Protein AF-A0A432RGZ2-F1 (afdb_monomer_lite)

Radius of gyration: 22.83 Å; chains: 1; bounding box: 40×34×68 Å

Secondary structure (DSSP, 8-state):
-EEEEEETTEEEEESS--S-TTS-PEEE-TT-S-TTEEEETTEEEEPPHHHHHHHHHHHHHHHHHHHHHHHHHHHHHHTT-SSHHHHHHHHHTT-HHHHHHHHHHHHHHHHHHHIIIIIIHH---HHHHHT--HHHHHHHHHHHHHHHS---

Sequence (152 aa):
MAYAWIENNRIFVSKNKPPIENVNILEVPDNTLSFYLTIDNRILKFKTQNELLSAIKIQKQEELLSLEKRRVNEILDKYKYLSLGDLQFYANQNDTEAKALLNWYLAYDNLIWSYIDNDLSAFTSVDELLAVDMKNIEEQTFNQAVQTAPLP

Structure (mmCIF, N/CA/C/O backbone):
data_AF-A0A432RGZ2-F1
#
_entry.id   AF-A0A432RGZ2-F1
#
loop_
_atom_site.group_PDB
_atom_site.id
_atom_site.type_symbol
_atom_site.label_atom_id
_atom_site.label_alt_id
_atom_site.label_comp_id
_atom_site.label_asym_id
_atom_site.label_entity_id
_atom_site.label_seq_id
_atom_site.pdbx_PDB_ins_code
_atom_site.Cartn_x
_atom_site.Cartn_y
_atom_site.Cartn_z
_atom_site.occupancy
_atom_site.B_iso_or_equiv
_atom_site.auth_seq_id
_atom_site.auth_comp_id
_atom_site.auth_asym_id
_atom_site.auth_atom_id
_atom_site.pdbx_PDB_model_num
ATOM 1 N N . MET A 1 1 ? 1.474 14.569 -24.503 1.00 59.47 1 MET A N 1
ATOM 2 C CA . MET A 1 1 ? 1.543 14.063 -25.882 1.00 59.47 1 MET A CA 1
ATOM 3 C C . MET A 1 1 ? 2.983 14.202 -26.355 1.00 59.47 1 MET A C 1
ATOM 5 O O . MET A 1 1 ? 3.640 15.155 -25.938 1.00 59.47 1 MET A O 1
ATOM 9 N N . ALA A 1 2 ? 3.500 13.282 -27.170 1.00 64.19 2 ALA A N 1
ATOM 10 C CA . ALA A 1 2 ? 4.852 13.365 -27.731 1.00 64.19 2 ALA A CA 1
ATOM 11 C C . ALA A 1 2 ? 4.830 13.220 -29.262 1.00 64.19 2 ALA A C 1
ATOM 13 O O . ALA A 1 2 ? 3.884 12.687 -29.826 1.00 64.19 2 ALA A O 1
ATOM 14 N N . TYR A 1 3 ? 5.866 13.705 -29.938 1.00 69.25 3 TYR A N 1
ATOM 15 C CA . TYR A 1 3 ? 6.015 13.676 -31.395 1.00 69.25 3 TYR A CA 1
ATOM 16 C C . TYR A 1 3 ? 7.260 12.880 -31.751 1.00 69.25 3 TYR A C 1
ATOM 18 O O . TYR A 1 3 ? 8.325 13.211 -31.238 1.00 69.25 3 TYR A O 1
ATOM 26 N N . ALA A 1 4 ? 7.155 11.883 -32.625 1.00 71.19 4 ALA A N 1
ATOM 27 C CA . ALA A 1 4 ? 8.272 11.066 -33.084 1.00 71.19 4 ALA A CA 1
ATOM 28 C C . ALA A 1 4 ? 8.543 11.264 -34.581 1.00 71.19 4 ALA A C 1
ATOM 30 O O . ALA A 1 4 ? 7.607 11.454 -35.349 1.00 71.19 4 ALA A O 1
ATOM 31 N N . TRP A 1 5 ? 9.801 11.209 -35.014 1.00 75.44 5 TRP A N 1
ATOM 32 C CA . TRP A 1 5 ? 10.171 11.260 -36.43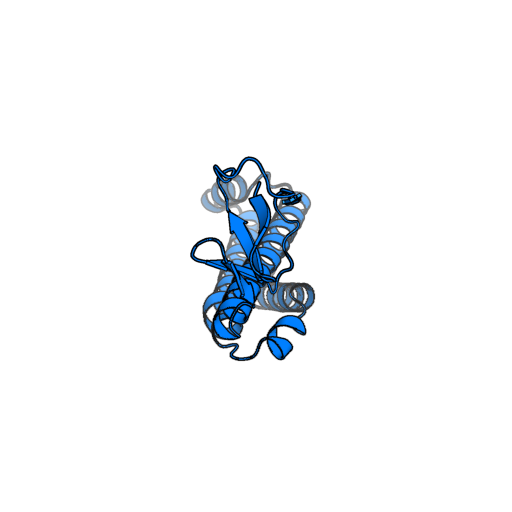5 1.00 75.44 5 TRP A CA 1
ATOM 33 C C . TRP A 1 5 ? 11.445 10.456 -36.713 1.00 75.44 5 TRP A C 1
ATOM 35 O O . TRP A 1 5 ? 12.197 10.132 -35.790 1.00 75.44 5 TRP A O 1
ATOM 45 N N . ILE A 1 6 ? 11.684 10.123 -37.986 1.00 71.00 6 ILE A N 1
ATOM 46 C CA . ILE A 1 6 ? 12.895 9.422 -38.433 1.00 71.00 6 ILE A CA 1
ATOM 47 C C . ILE A 1 6 ? 13.808 10.400 -39.163 1.00 71.00 6 ILE A C 1
ATOM 49 O O . ILE A 1 6 ? 13.402 11.035 -40.130 1.00 71.00 6 ILE A O 1
ATOM 53 N N . GLU A 1 7 ? 15.062 10.474 -38.737 1.00 69.38 7 GLU A N 1
ATOM 54 C CA . GLU A 1 7 ? 16.102 11.267 -39.386 1.00 69.38 7 GLU A CA 1
ATOM 55 C C . GLU A 1 7 ? 17.416 10.473 -39.349 1.00 69.38 7 GLU A C 1
ATOM 57 O O . GLU A 1 7 ? 17.780 9.906 -38.321 1.00 69.38 7 GLU A O 1
ATOM 62 N N . ASN A 1 8 ? 18.122 10.364 -40.480 1.00 72.25 8 ASN A N 1
ATOM 63 C CA . ASN A 1 8 ? 19.390 9.621 -40.583 1.00 72.25 8 ASN A CA 1
ATOM 64 C C . ASN A 1 8 ? 19.330 8.173 -40.037 1.00 72.25 8 ASN A C 1
ATOM 66 O O . ASN A 1 8 ? 20.221 7.742 -39.305 1.00 72.25 8 ASN A O 1
ATOM 70 N N . ASN A 1 9 ? 18.266 7.425 -40.365 1.00 65.19 9 ASN A N 1
ATOM 71 C CA . ASN A 1 9 ? 17.987 6.072 -39.850 1.00 65.19 9 ASN A CA 1
ATOM 72 C C . ASN A 1 9 ? 17.904 5.971 -38.311 1.00 65.19 9 ASN A C 1
ATOM 74 O O . ASN A 1 9 ? 18.107 4.898 -37.744 1.00 65.19 9 ASN A O 1
ATOM 78 N N . ARG A 1 10 ? 17.602 7.075 -37.617 1.00 58.84 10 ARG A N 1
ATOM 79 C CA . ARG A 1 10 ? 17.391 7.125 -36.164 1.00 58.84 10 ARG A CA 1
ATOM 80 C C . ARG A 1 10 ? 16.004 7.673 -35.849 1.00 58.84 10 ARG A C 1
ATOM 82 O O . ARG A 1 10 ? 15.487 8.502 -36.592 1.00 58.84 10 ARG A O 1
ATOM 89 N N . ILE A 1 11 ? 15.419 7.211 -34.744 1.00 66.94 11 ILE A N 1
ATOM 90 C CA . ILE A 1 11 ? 14.122 7.681 -34.245 1.00 66.94 11 ILE A CA 1
ATOM 91 C C . ILE A 1 11 ? 14.361 8.757 -33.183 1.00 66.94 11 ILE A C 1
ATOM 93 O O . ILE A 1 11 ? 15.052 8.522 -32.189 1.00 66.94 11 ILE A O 1
ATOM 97 N N . PHE A 1 12 ? 13.751 9.919 -33.380 1.00 68.81 12 PHE A N 1
ATOM 98 C CA . PHE A 1 12 ? 13.748 11.040 -32.445 1.00 68.81 12 PHE A CA 1
ATOM 99 C C . PHE A 1 12 ? 12.344 11.233 -31.890 1.00 68.81 12 PHE A C 1
ATOM 101 O O . PHE A 1 12 ? 11.373 10.967 -32.593 1.00 68.81 12 PHE A O 1
ATOM 108 N N . VAL A 1 13 ? 12.224 11.679 -30.639 1.00 65.38 13 VAL A N 1
ATOM 109 C CA . VAL A 1 13 ? 10.932 11.915 -29.980 1.00 65.38 13 VAL A CA 1
ATOM 110 C C . VAL A 1 13 ? 10.991 13.177 -29.129 1.00 65.38 13 VAL A C 1
ATOM 112 O O . VAL A 1 13 ? 11.934 13.354 -28.379 1.00 65.38 13 VAL A O 1
ATOM 115 N N . SER A 1 14 ? 10.001 14.063 -29.190 1.00 65.38 14 SER A N 1
ATOM 116 C CA . SER A 1 14 ? 9.984 15.343 -28.469 1.00 65.38 14 SER A CA 1
ATOM 117 C C . SER A 1 14 ? 8.623 15.614 -27.833 1.00 65.38 14 SER A C 1
ATOM 119 O O . SER A 1 14 ? 7.591 15.296 -28.414 1.00 65.38 14 SER A O 1
ATOM 121 N N . LYS A 1 15 ? 8.602 16.260 -26.659 1.00 69.75 15 LYS A N 1
ATOM 122 C CA . LYS A 1 15 ? 7.355 16.759 -26.042 1.00 69.75 15 LYS A CA 1
ATOM 123 C C . LYS A 1 15 ? 6.776 17.981 -26.771 1.00 69.75 15 LYS A C 1
ATOM 125 O O . LYS A 1 15 ? 5.587 18.251 -26.673 1.00 69.75 15 LYS A O 1
ATOM 130 N N . ASN A 1 16 ? 7.609 18.689 -27.533 1.00 70.94 16 ASN A N 1
ATOM 131 C CA . ASN A 1 16 ? 7.212 19.827 -28.361 1.00 70.94 16 ASN A CA 1
ATOM 132 C C . ASN A 1 16 ? 7.212 19.418 -29.835 1.00 70.94 16 ASN A C 1
ATOM 134 O O . ASN A 1 16 ? 8.116 18.686 -30.252 1.00 70.94 16 ASN A O 1
ATOM 138 N N . LYS A 1 17 ? 6.252 19.920 -30.621 1.00 66.75 17 LYS A N 1
ATOM 139 C CA . LYS A 1 17 ? 6.201 19.659 -32.065 1.00 66.75 17 LYS A CA 1
ATOM 140 C C . LYS A 1 17 ? 7.514 20.136 -32.707 1.00 66.75 17 LYS A C 1
ATOM 142 O O . LYS A 1 17 ? 7.885 21.294 -32.500 1.00 66.75 17 LYS A O 1
ATOM 147 N N . PRO A 1 18 ? 8.261 19.265 -33.407 1.00 63.94 18 PRO A N 1
ATOM 148 C CA . PRO A 1 18 ? 9.524 19.663 -34.012 1.00 63.94 18 PRO A CA 1
ATOM 149 C C . PRO A 1 18 ? 9.278 20.689 -35.133 1.00 63.94 18 PRO A C 1
ATOM 151 O O . PRO A 1 18 ? 8.269 20.592 -35.830 1.00 63.94 18 PRO A O 1
ATOM 154 N N . PRO A 1 19 ? 10.193 21.654 -35.341 1.00 61.12 19 PRO A N 1
ATOM 155 C CA . PRO A 1 19 ? 10.051 22.696 -36.364 1.00 61.12 19 PRO A CA 1
ATOM 156 C C . PRO A 1 19 ? 10.312 22.196 -37.799 1.00 61.12 19 PRO A C 1
ATOM 158 O O . PRO A 1 19 ? 10.441 23.003 -38.711 1.00 61.12 19 PRO A O 1
ATOM 161 N N . ILE A 1 20 ? 10.461 20.884 -38.011 1.00 62.56 20 ILE A N 1
ATOM 162 C CA . ILE A 1 20 ? 10.898 20.319 -39.290 1.00 62.56 20 ILE A CA 1
ATOM 163 C C . ILE A 1 20 ? 9.660 20.002 -40.137 1.00 62.56 20 ILE A C 1
ATOM 165 O O . ILE A 1 20 ? 8.937 19.053 -39.846 1.00 62.56 20 ILE A O 1
ATOM 169 N N . GLU A 1 21 ? 9.419 20.788 -41.188 1.00 57.16 21 GLU A N 1
ATOM 170 C CA . GLU A 1 21 ? 8.206 20.693 -42.023 1.00 57.16 21 GLU A CA 1
ATOM 171 C C . GLU A 1 21 ? 8.174 19.487 -42.984 1.00 57.16 21 GLU A C 1
ATOM 173 O O . GLU A 1 21 ? 7.144 19.230 -43.595 1.00 57.16 21 GLU A O 1
ATOM 178 N N . ASN A 1 22 ? 9.253 18.701 -43.091 1.00 53.62 22 ASN A N 1
ATOM 179 C CA . ASN A 1 22 ? 9.394 17.654 -44.117 1.00 53.62 22 ASN A CA 1
ATOM 180 C C . ASN A 1 22 ? 9.723 16.254 -43.573 1.00 53.62 22 ASN A C 1
ATOM 182 O O . ASN A 1 22 ? 10.324 15.442 -44.276 1.00 53.62 22 ASN A O 1
ATOM 186 N N . VAL A 1 23 ? 9.345 15.948 -42.330 1.00 61.44 23 VAL A N 1
ATOM 187 C CA . VAL A 1 23 ? 9.483 14.590 -41.782 1.00 61.44 23 VAL A CA 1
ATOM 188 C C . VAL A 1 23 ? 8.109 14.045 -41.426 1.00 61.44 23 VAL A C 1
ATOM 190 O O . VAL A 1 23 ? 7.269 14.781 -40.917 1.00 61.44 23 VAL A O 1
ATOM 193 N N . ASN A 1 24 ? 7.871 12.755 -41.673 1.00 56.94 24 ASN A N 1
ATOM 194 C CA . ASN A 1 24 ? 6.686 12.080 -41.151 1.00 56.94 24 ASN A CA 1
ATOM 195 C C . ASN A 1 24 ? 6.742 12.118 -39.619 1.00 56.94 24 ASN A C 1
ATOM 197 O O . ASN A 1 24 ? 7.539 11.404 -39.006 1.00 56.94 24 ASN A O 1
ATOM 201 N N . ILE A 1 25 ? 5.922 12.985 -39.022 1.00 58.56 25 ILE A N 1
ATOM 202 C CA . ILE A 1 25 ? 5.774 13.107 -37.575 1.00 58.56 25 ILE A CA 1
ATOM 203 C C . ILE A 1 25 ? 4.657 12.159 -37.141 1.00 58.56 25 ILE A C 1
ATOM 205 O O . ILE A 1 25 ? 3.506 12.326 -37.538 1.00 58.56 25 ILE A O 1
ATOM 209 N N . LEU A 1 26 ? 4.996 11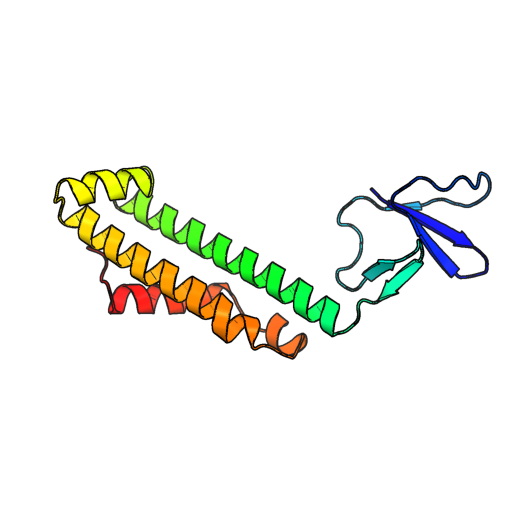.173 -36.316 1.00 59.16 26 LEU A N 1
ATOM 210 C CA . LEU A 1 26 ? 4.032 10.324 -35.632 1.00 59.16 26 LEU A CA 1
ATOM 211 C C . LEU A 1 26 ? 3.691 10.958 -34.281 1.00 59.16 26 LEU A C 1
ATOM 213 O O . LEU A 1 26 ? 4.576 11.184 -33.453 1.00 59.16 26 LEU A O 1
ATOM 217 N N . GLU A 1 27 ? 2.418 11.237 -34.037 1.00 51.78 27 GLU A N 1
ATOM 218 C CA . GLU A 1 27 ? 1.955 11.608 -32.702 1.00 51.78 27 GLU A CA 1
ATOM 219 C C . GLU A 1 27 ? 1.904 10.352 -31.829 1.00 51.78 27 GLU A C 1
ATOM 221 O O . GLU A 1 27 ? 1.288 9.348 -32.182 1.00 51.78 27 GLU A O 1
ATOM 226 N N . VAL A 1 28 ? 2.589 10.402 -30.692 1.00 58.75 28 VAL A N 1
ATOM 227 C CA . VAL A 1 28 ? 2.584 9.366 -29.665 1.00 58.75 28 VAL A CA 1
ATOM 228 C C . VAL A 1 28 ? 1.702 9.888 -28.529 1.00 58.75 28 VAL A C 1
ATOM 230 O O . VAL A 1 28 ? 2.110 10.821 -27.819 1.00 58.75 28 VAL A O 1
ATOM 233 N N . PRO A 1 29 ? 0.485 9.343 -28.355 1.00 55.38 29 PRO A N 1
ATOM 234 C CA . PRO A 1 29 ? -0.382 9.715 -27.247 1.00 55.38 29 PRO A CA 1
ATOM 235 C C . PRO A 1 29 ? 0.316 9.482 -25.907 1.00 55.38 29 PRO A C 1
ATOM 237 O O . PRO A 1 29 ? 1.211 8.634 -25.786 1.00 55.38 29 PRO A O 1
ATOM 240 N N . ASP A 1 30 ? -0.099 10.223 -24.884 1.00 51.03 30 ASP A N 1
ATOM 241 C CA . ASP A 1 30 ? 0.390 9.969 -23.531 1.00 51.03 30 ASP A CA 1
ATOM 242 C C . ASP A 1 30 ? 0.106 8.520 -23.122 1.00 51.03 30 ASP A C 1
ATOM 244 O O . ASP A 1 30 ? -0.905 7.941 -23.513 1.00 51.03 30 ASP A O 1
ATOM 248 N N . ASN A 1 31 ? 1.037 7.925 -22.374 1.00 55.84 31 ASN A N 1
ATOM 249 C CA . ASN A 1 31 ? 0.993 6.532 -21.910 1.00 55.84 31 ASN A CA 1
ATOM 250 C C . ASN A 1 31 ? 1.139 5.448 -22.999 1.00 55.84 31 ASN A C 1
ATOM 252 O O . ASN A 1 31 ? 0.987 4.268 -22.697 1.00 55.84 31 ASN A O 1
ATOM 256 N N . THR A 1 32 ? 1.491 5.808 -24.240 1.00 55.72 32 THR A N 1
ATOM 257 C CA . THR A 1 32 ? 1.749 4.824 -25.321 1.00 55.72 32 THR A CA 1
ATOM 258 C C . THR A 1 32 ? 3.206 4.348 -25.369 1.00 55.72 32 THR A C 1
ATOM 260 O O . THR A 1 32 ? 3.519 3.334 -25.992 1.00 55.72 32 THR A O 1
ATOM 263 N N . LEU A 1 33 ? 4.130 5.077 -24.733 1.00 63.41 33 LEU A N 1
ATOM 264 C CA . LEU A 1 33 ? 5.527 4.653 -24.643 1.00 63.41 33 LEU A CA 1
ATOM 265 C C . LEU A 1 33 ? 5.644 3.410 -23.762 1.00 63.41 33 LEU A C 1
ATOM 267 O O . LEU A 1 33 ? 5.182 3.399 -22.623 1.00 63.41 33 LEU A O 1
ATOM 271 N N . SER A 1 34 ? 6.306 2.381 -24.298 1.00 66.44 34 SER A N 1
ATOM 272 C CA . SER A 1 34 ? 6.616 1.164 -23.552 1.00 66.44 34 SER A CA 1
ATOM 273 C C . SER A 1 34 ? 7.334 1.498 -22.244 1.00 66.44 34 SER A C 1
ATOM 275 O O . SER A 1 34 ? 8.200 2.375 -22.216 1.00 66.44 34 SER A O 1
ATOM 277 N N . PHE A 1 35 ? 7.025 0.739 -21.189 1.00 68.75 35 PHE A N 1
ATOM 278 C CA . PHE A 1 35 ? 7.662 0.836 -19.875 1.00 68.75 35 PHE A CA 1
ATOM 279 C C . PHE A 1 35 ? 9.199 0.877 -19.952 1.00 68.75 35 PHE A C 1
ATOM 281 O O . PHE A 1 35 ? 9.841 1.548 -19.143 1.00 68.75 35 PHE A O 1
ATOM 288 N N . TYR A 1 36 ? 9.774 0.217 -20.962 1.00 69.44 36 TYR A N 1
ATOM 289 C CA . TYR A 1 36 ? 11.213 0.093 -21.180 1.00 69.44 36 TYR A CA 1
ATOM 290 C C . TYR A 1 36 ? 11.884 1.294 -21.844 1.00 69.44 36 TYR A C 1
ATOM 292 O O . TYR A 1 36 ? 13.106 1.303 -21.980 1.00 69.44 36 TYR A O 1
ATOM 300 N N . LEU A 1 37 ? 11.120 2.294 -22.278 1.00 70.12 37 LEU A N 1
ATOM 301 C CA . LEU A 1 37 ? 11.626 3.408 -23.069 1.00 70.12 37 LEU A CA 1
ATOM 302 C C . LEU A 1 37 ? 11.559 4.725 -22.289 1.00 70.12 37 LEU A C 1
ATOM 304 O O . LEU A 1 37 ? 10.656 4.964 -21.488 1.00 70.12 37 LEU A O 1
ATOM 308 N N . THR A 1 38 ? 12.529 5.594 -22.543 1.00 71.69 38 THR A N 1
ATOM 309 C CA . THR A 1 38 ? 12.592 6.970 -22.048 1.00 71.69 38 THR A CA 1
ATOM 310 C C . THR A 1 38 ? 12.973 7.915 -23.185 1.00 71.69 38 THR A C 1
ATOM 312 O O . THR A 1 38 ? 13.474 7.484 -24.226 1.00 71.69 38 THR A O 1
ATOM 315 N N . ILE A 1 39 ? 12.716 9.209 -23.005 1.00 69.44 39 ILE A N 1
ATOM 316 C CA . ILE A 1 39 ? 13.101 10.250 -23.958 1.00 69.44 39 ILE A CA 1
ATOM 317 C C . ILE A 1 39 ? 14.088 11.172 -23.261 1.00 69.44 39 ILE A C 1
ATOM 319 O O . ILE A 1 39 ? 13.724 11.875 -22.321 1.00 69.44 39 ILE A O 1
ATOM 323 N N . ASP A 1 40 ? 15.314 11.206 -23.767 1.00 62.84 40 ASP A N 1
ATOM 324 C CA . ASP A 1 40 ? 16.369 12.087 -23.278 1.00 62.84 40 ASP A CA 1
ATOM 325 C C . ASP A 1 40 ? 16.984 12.842 -24.459 1.00 62.84 40 ASP A C 1
ATOM 327 O O . ASP A 1 40 ? 17.347 12.241 -25.471 1.00 62.84 40 ASP A O 1
ATOM 331 N N . ASN A 1 41 ? 17.049 14.172 -24.360 1.00 66.50 41 ASN A N 1
ATOM 332 C CA . ASN A 1 41 ? 17.515 15.068 -25.426 1.00 66.50 41 ASN A CA 1
ATOM 333 C C . ASN A 1 41 ? 16.901 14.791 -26.805 1.00 66.50 41 ASN A C 1
ATOM 335 O O . ASN A 1 41 ? 17.573 14.796 -27.833 1.00 66.50 41 ASN A O 1
ATOM 339 N N . ARG A 1 42 ? 15.586 14.580 -26.820 1.00 62.03 42 ARG A N 1
ATOM 340 C CA . ARG A 1 42 ? 14.796 14.249 -28.011 1.00 62.03 42 ARG A CA 1
ATOM 341 C C . ARG A 1 42 ? 15.120 12.896 -28.661 1.00 62.03 42 ARG A C 1
ATOM 343 O O . ARG A 1 42 ? 14.740 12.661 -29.804 1.00 62.03 42 ARG A O 1
ATOM 350 N N . ILE A 1 43 ? 15.816 12.007 -27.958 1.00 58.12 43 ILE A N 1
ATOM 351 C CA . ILE A 1 43 ? 16.172 10.672 -28.439 1.00 58.12 43 ILE A CA 1
ATOM 352 C C . ILE A 1 43 ? 15.420 9.640 -27.609 1.00 58.12 43 ILE A C 1
ATOM 354 O O . ILE A 1 43 ? 15.416 9.706 -26.379 1.00 58.12 43 ILE A O 1
ATOM 358 N N . LEU A 1 44 ? 14.808 8.673 -28.291 1.00 67.94 44 LEU A N 1
ATOM 359 C CA . LEU A 1 44 ? 14.237 7.497 -27.650 1.00 67.94 44 LEU A CA 1
ATOM 360 C C . LEU A 1 44 ? 15.372 6.577 -27.185 1.00 67.94 44 LEU A C 1
ATOM 362 O O . LEU A 1 44 ? 16.199 6.153 -27.993 1.00 67.94 44 LEU A O 1
ATOM 366 N N . LYS A 1 45 ? 15.416 6.261 -25.894 1.00 68.31 45 LYS A N 1
ATOM 367 C CA . LYS A 1 45 ? 16.419 5.375 -25.295 1.00 68.31 45 LYS A CA 1
ATOM 368 C C . LYS A 1 45 ? 15.738 4.259 -24.520 1.00 68.31 45 LYS A C 1
ATOM 370 O O . LYS A 1 45 ? 14.657 4.457 -23.971 1.00 68.31 45 LYS A O 1
ATOM 375 N N . PHE A 1 46 ? 16.388 3.104 -24.438 1.00 72.88 46 PHE A N 1
ATOM 376 C CA . PHE A 1 46 ? 16.021 2.105 -23.442 1.00 72.88 46 PHE A CA 1
ATOM 377 C C . PHE A 1 46 ? 16.429 2.605 -22.060 1.00 72.88 46 PHE A C 1
ATOM 379 O O . PHE A 1 46 ? 17.533 3.128 -21.895 1.00 72.88 46 PHE A O 1
ATOM 386 N N . LYS A 1 47 ? 15.537 2.447 -21.084 1.00 77.31 47 LYS A N 1
ATOM 387 C CA . LYS A 1 47 ? 15.863 2.677 -19.681 1.00 77.31 47 LYS A CA 1
ATOM 388 C C . LYS A 1 47 ? 16.979 1.727 -19.263 1.00 77.31 47 LYS A C 1
ATOM 390 O O . LYS A 1 47 ? 16.993 0.550 -19.627 1.00 77.31 47 LYS A O 1
ATOM 395 N N . THR A 1 48 ? 17.902 2.248 -18.473 1.00 83.75 48 THR A N 1
ATOM 396 C CA . THR A 1 48 ? 18.877 1.442 -17.745 1.00 83.75 48 THR A CA 1
ATOM 397 C C . THR A 1 48 ? 18.170 0.552 -16.721 1.00 83.75 48 THR A C 1
ATOM 399 O O . THR A 1 48 ? 17.038 0.820 -16.313 1.00 83.75 48 THR A O 1
ATOM 402 N N . GLN A 1 49 ? 18.856 -0.494 -16.256 1.00 82.88 49 GLN A N 1
ATOM 403 C CA . GLN A 1 49 ? 18.332 -1.380 -15.210 1.00 82.88 49 GLN A CA 1
ATOM 404 C C . GLN A 1 49 ? 17.929 -0.610 -13.943 1.00 82.88 49 GLN A C 1
ATOM 406 O O . GLN A 1 49 ? 16.871 -0.865 -13.379 1.00 82.88 49 GLN A O 1
ATOM 411 N N . ASN A 1 50 ? 18.707 0.402 -13.548 1.00 85.31 50 ASN A N 1
ATOM 412 C CA . ASN A 1 50 ? 18.408 1.217 -12.368 1.00 85.31 50 ASN A CA 1
ATOM 413 C C . ASN A 1 50 ? 17.159 2.092 -12.555 1.00 85.31 50 ASN A C 1
ATOM 415 O O . ASN A 1 50 ? 16.370 2.254 -11.623 1.00 85.31 50 ASN A O 1
ATOM 419 N N . GLU A 1 51 ? 16.955 2.647 -13.752 1.00 86.44 51 GLU A N 1
ATOM 420 C CA . GLU A 1 51 ? 15.751 3.424 -14.077 1.00 86.44 51 GLU A CA 1
ATOM 421 C C . GLU A 1 51 ? 14.503 2.539 -14.139 1.00 86.44 51 GLU A C 1
ATOM 423 O O . GLU A 1 51 ? 13.439 2.951 -13.677 1.00 86.44 51 GLU A O 1
ATOM 428 N N . LEU A 1 52 ? 14.627 1.322 -14.681 1.00 87.62 52 LEU A N 1
ATOM 429 C CA . LEU A 1 52 ? 13.552 0.329 -14.659 1.00 87.62 52 LEU A CA 1
ATOM 430 C C . LEU A 1 52 ? 13.201 -0.043 -13.226 1.00 87.62 52 LEU A C 1
ATOM 432 O O . LEU A 1 52 ? 12.051 0.106 -12.834 1.00 87.62 52 LEU A O 1
ATOM 436 N N . LEU A 1 53 ? 14.193 -0.445 -12.435 1.00 90.00 53 LEU A N 1
ATOM 437 C CA . LEU A 1 53 ? 14.007 -0.836 -11.043 1.00 90.00 53 LEU A CA 1
ATOM 438 C C . LEU A 1 53 ? 13.310 0.267 -10.240 1.00 90.00 53 LEU A C 1
ATOM 440 O O . LEU A 1 53 ? 12.332 -0.001 -9.549 1.00 90.00 53 LEU A O 1
ATOM 444 N N . SER A 1 54 ? 13.763 1.514 -10.382 1.00 90.50 54 SER A N 1
ATOM 445 C CA . SER A 1 54 ? 13.161 2.661 -9.690 1.00 90.50 54 SER A CA 1
ATOM 446 C C . SER A 1 54 ? 11.708 2.888 -10.114 1.00 90.50 54 SER A C 1
ATOM 448 O O . SER A 1 54 ? 10.845 3.110 -9.269 1.00 90.50 54 SER A O 1
ATOM 450 N N . ALA A 1 55 ? 11.413 2.786 -11.414 1.00 89.75 55 ALA A N 1
ATOM 451 C CA . ALA A 1 55 ? 10.054 2.942 -11.924 1.00 89.75 55 ALA A CA 1
ATOM 452 C C . ALA A 1 55 ? 9.114 1.820 -11.447 1.00 89.75 55 ALA A C 1
ATOM 454 O O . ALA A 1 55 ? 7.971 2.104 -11.099 1.00 89.75 55 ALA A O 1
ATOM 455 N N . ILE A 1 56 ? 9.588 0.568 -11.386 1.00 92.19 56 ILE A N 1
ATOM 456 C CA . ILE A 1 56 ? 8.785 -0.549 -10.863 1.00 92.19 56 ILE A CA 1
ATOM 457 C C . ILE A 1 56 ? 8.549 -0.375 -9.363 1.00 92.19 56 ILE A C 1
ATOM 459 O O . ILE A 1 56 ? 7.430 -0.595 -8.916 1.00 92.19 56 ILE A O 1
ATOM 463 N N . LYS A 1 57 ? 9.549 0.060 -8.581 1.00 94.94 57 LYS A N 1
ATOM 464 C CA . LYS A 1 57 ? 9.364 0.321 -7.142 1.00 94.94 57 LYS A CA 1
ATOM 465 C C . LYS A 1 57 ? 8.251 1.336 -6.893 1.00 94.94 57 LYS A C 1
ATOM 467 O O . LYS A 1 57 ? 7.376 1.070 -6.080 1.00 94.94 57 LYS A O 1
ATOM 472 N N . ILE A 1 58 ? 8.237 2.438 -7.645 1.00 93.88 58 ILE A N 1
ATOM 473 C CA . ILE A 1 58 ? 7.166 3.443 -7.561 1.00 93.88 58 ILE A CA 1
ATOM 474 C C . ILE A 1 58 ? 5.812 2.814 -7.908 1.00 93.88 58 ILE A C 1
ATOM 476 O O . ILE A 1 58 ? 4.865 2.946 -7.141 1.00 93.88 58 ILE A O 1
ATOM 480 N N . GLN A 1 59 ? 5.729 2.068 -9.013 1.00 93.50 59 GLN A N 1
ATOM 481 C CA . GLN A 1 59 ? 4.484 1.410 -9.415 1.00 93.50 59 GLN A CA 1
ATOM 482 C C . GLN A 1 59 ? 3.974 0.425 -8.349 1.00 93.50 59 GLN A C 1
ATOM 484 O O . GLN A 1 59 ? 2.781 0.383 -8.065 1.00 93.50 59 GLN A O 1
ATOM 489 N N . LYS A 1 60 ? 4.871 -0.363 -7.748 1.00 96.19 60 LYS A N 1
ATOM 490 C CA . LYS A 1 60 ? 4.544 -1.336 -6.699 1.00 96.19 60 LYS A CA 1
ATOM 491 C C . LYS A 1 60 ? 4.115 -0.661 -5.399 1.00 96.19 60 LYS A C 1
ATOM 493 O O . LYS A 1 60 ? 3.174 -1.121 -4.761 1.00 96.19 60 LYS A O 1
ATOM 498 N N . GLN A 1 61 ? 4.751 0.452 -5.042 1.00 97.25 61 GLN A N 1
ATOM 499 C CA . GLN A 1 61 ? 4.331 1.286 -3.921 1.00 97.25 61 GLN A CA 1
ATOM 500 C C . GLN A 1 61 ? 2.915 1.837 -4.142 1.00 97.25 61 GLN A C 1
ATOM 502 O O . GLN A 1 61 ? 2.065 1.709 -3.266 1.00 97.25 61 GLN A O 1
ATOM 507 N N . GLU A 1 62 ? 2.638 2.414 -5.314 1.00 97.25 62 GLU A N 1
ATOM 508 C CA . GLU A 1 62 ? 1.306 2.930 -5.662 1.00 97.25 62 GLU A CA 1
ATOM 509 C C . GLU A 1 62 ? 0.240 1.824 -5.660 1.00 97.25 62 GLU A C 1
ATOM 511 O O . GLU A 1 62 ? -0.871 2.034 -5.167 1.00 97.25 62 GLU A O 1
ATOM 516 N N . GLU A 1 63 ? 0.581 0.637 -6.170 1.00 97.44 63 GLU A N 1
ATOM 517 C CA . GLU A 1 63 ? -0.277 -0.550 -6.132 1.00 97.44 63 GLU A CA 1
ATOM 518 C C . GLU A 1 63 ? -0.625 -0.932 -4.686 1.00 97.44 63 GLU A C 1
ATOM 520 O O . GLU A 1 63 ? -1.806 -1.062 -4.354 1.00 97.44 63 GLU A O 1
ATOM 525 N N . LEU A 1 64 ? 0.378 -1.048 -3.812 1.00 98.25 64 LEU A N 1
ATOM 526 C CA . LEU A 1 64 ? 0.187 -1.423 -2.412 1.00 98.25 64 LEU A CA 1
ATOM 527 C C . LEU A 1 64 ? -0.650 -0.390 -1.641 1.00 98.25 64 LEU A C 1
ATOM 529 O O . LEU A 1 64 ? -1.618 -0.766 -0.984 1.00 98.25 64 LEU A O 1
ATOM 533 N N . LEU A 1 65 ? -0.357 0.906 -1.791 1.00 98.25 65 LEU A N 1
ATOM 534 C CA . LEU A 1 65 ? -1.133 1.986 -1.162 1.00 98.25 65 LEU A CA 1
ATOM 535 C C . LEU A 1 65 ? -2.582 2.033 -1.676 1.00 98.25 65 LEU A C 1
ATOM 537 O O . LEU A 1 65 ? -3.517 2.347 -0.936 1.00 98.25 65 LEU A O 1
ATOM 541 N N . SER A 1 66 ? -2.811 1.700 -2.951 1.00 98.50 66 SER A N 1
ATOM 542 C CA . SER A 1 66 ? -4.170 1.588 -3.485 1.00 98.50 66 SER A CA 1
ATOM 543 C C . SER A 1 66 ? -4.933 0.407 -2.876 1.00 98.50 66 SER A C 1
ATOM 545 O O . SER A 1 66 ? -6.142 0.520 -2.649 1.00 98.50 66 SER A O 1
ATOM 547 N N . LEU A 1 67 ? -4.264 -0.727 -2.648 1.00 98.62 67 LEU A N 1
ATOM 548 C CA . LEU A 1 67 ? -4.860 -1.902 -2.008 1.00 98.62 67 LEU A CA 1
ATOM 549 C C . LEU A 1 67 ? -5.193 -1.615 -0.540 1.00 98.62 67 LEU A C 1
ATOM 551 O O . LEU A 1 67 ? -6.323 -1.876 -0.123 1.00 98.62 67 LEU A O 1
ATOM 555 N N . GLU A 1 68 ? -4.261 -0.998 0.186 1.00 98.38 68 GLU A N 1
ATOM 556 C CA . GLU A 1 68 ? -4.440 -0.5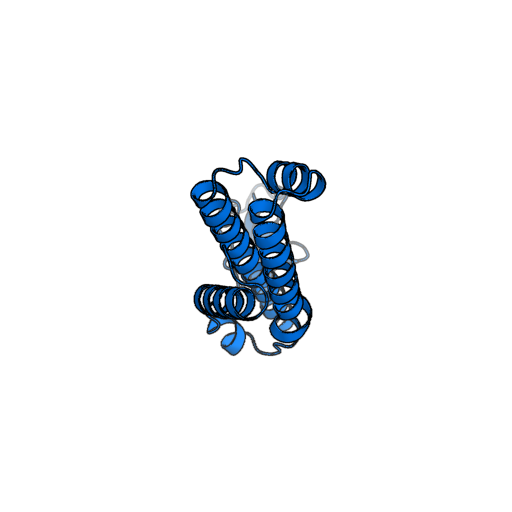36 1.563 1.00 98.38 68 GLU A CA 1
ATOM 557 C C . GLU A 1 68 ? -5.651 0.394 1.680 1.00 98.38 68 GLU A C 1
ATOM 559 O O . GLU A 1 68 ? -6.577 0.133 2.447 1.00 98.38 68 GLU A O 1
ATOM 564 N N . LYS A 1 69 ? -5.711 1.450 0.859 1.00 98.31 69 LYS A N 1
ATOM 565 C CA . LYS A 1 69 ? -6.827 2.403 0.874 1.00 98.31 69 LYS A CA 1
ATOM 566 C C . LYS A 1 69 ? -8.172 1.719 0.638 1.00 98.31 69 LYS A C 1
ATOM 568 O O . LYS A 1 69 ? -9.163 2.055 1.288 1.00 98.31 69 LYS A O 1
ATOM 573 N N . ARG A 1 70 ? -8.225 0.766 -0.297 1.00 98.50 70 ARG A N 1
ATOM 574 C CA . ARG A 1 70 ? -9.440 -0.019 -0.544 1.00 98.50 70 ARG A CA 1
ATOM 575 C C . ARG A 1 70 ? -9.819 -0.831 0.695 1.00 98.50 70 ARG A C 1
ATOM 577 O O . ARG A 1 70 ? -10.977 -0.775 1.095 1.00 98.50 70 ARG A O 1
ATOM 584 N N . ARG A 1 71 ? -8.862 -1.526 1.317 1.00 98.44 71 ARG A N 1
ATOM 585 C CA . ARG A 1 71 ? -9.086 -2.318 2.534 1.00 98.44 71 ARG A CA 1
ATOM 586 C C . ARG A 1 71 ? -9.601 -1.463 3.687 1.00 98.44 71 ARG A C 1
ATOM 588 O O . ARG A 1 71 ? -10.573 -1.831 4.337 1.00 98.44 71 ARG A O 1
ATOM 595 N N . VAL A 1 72 ? -8.973 -0.315 3.927 1.00 98.44 72 VAL A N 1
ATOM 596 C CA . VAL A 1 72 ? -9.381 0.620 4.981 1.00 98.44 72 VAL A CA 1
ATOM 597 C C . VAL A 1 72 ? -10.821 1.075 4.759 1.00 98.44 72 VAL A C 1
ATOM 599 O O . VAL A 1 72 ? -11.619 1.019 5.688 1.00 98.44 72 VAL A O 1
ATOM 602 N N . ASN A 1 73 ? -11.188 1.441 3.528 1.00 98.38 73 ASN A N 1
ATOM 603 C CA . ASN A 1 73 ? -12.567 1.816 3.211 1.00 98.38 73 ASN A CA 1
ATOM 604 C C . ASN A 1 73 ? -13.554 0.657 3.430 1.00 98.38 73 ASN A C 1
ATOM 606 O O . ASN A 1 73 ? -14.605 0.872 4.022 1.00 98.38 73 ASN A O 1
ATOM 610 N N . GLU A 1 74 ? -13.209 -0.571 3.026 1.00 98.31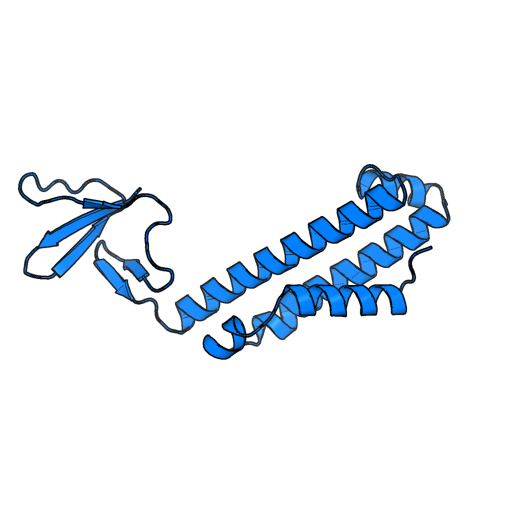 74 GLU A N 1
ATOM 611 C CA . GLU A 1 74 ? -14.042 -1.760 3.277 1.00 98.31 74 GLU A CA 1
ATOM 612 C C . GLU A 1 74 ? -14.304 -1.971 4.778 1.00 98.31 74 GLU A C 1
ATOM 614 O O . GLU A 1 74 ? -15.423 -2.300 5.177 1.00 98.31 74 GLU A O 1
ATOM 619 N N . ILE A 1 75 ? -13.287 -1.769 5.622 1.00 98.19 75 ILE A N 1
ATOM 620 C CA . ILE A 1 75 ? -13.419 -1.870 7.079 1.00 98.19 75 ILE A CA 1
ATOM 621 C C . ILE A 1 75 ? -14.266 -0.719 7.630 1.00 98.19 75 ILE A C 1
ATOM 623 O O . ILE A 1 75 ? -15.208 -0.973 8.377 1.00 98.19 75 ILE A O 1
ATOM 627 N N . LEU A 1 76 ? -14.007 0.527 7.234 1.00 98.25 76 LEU A N 1
ATOM 628 C CA . LEU A 1 76 ? -14.812 1.674 7.669 1.00 98.25 76 LEU A CA 1
ATOM 629 C C . LEU A 1 76 ? -16.299 1.484 7.318 1.00 98.25 76 LEU A C 1
ATOM 631 O O . LEU A 1 76 ? -17.156 1.618 8.192 1.00 98.25 76 LEU A O 1
ATOM 635 N N . ASP A 1 77 ? -16.604 1.048 6.094 1.00 98.19 77 ASP A N 1
ATOM 636 C CA . ASP A 1 77 ? -17.970 0.770 5.632 1.00 98.19 77 ASP A CA 1
ATOM 637 C C . ASP A 1 77 ? -18.639 -0.378 6.410 1.00 98.19 77 ASP A C 1
ATOM 639 O O . ASP A 1 77 ? -19.850 -0.347 6.700 1.00 98.19 77 ASP A O 1
ATOM 643 N N . LYS A 1 78 ? -17.857 -1.408 6.763 1.00 98.12 78 LYS A N 1
ATOM 644 C CA . LYS A 1 78 ? -18.315 -2.544 7.574 1.00 98.12 78 LYS A CA 1
ATOM 645 C C . LYS A 1 78 ? -18.757 -2.081 8.964 1.00 98.12 78 LYS A C 1
ATOM 647 O O . LYS A 1 78 ? -19.843 -2.473 9.391 1.00 98.12 78 LYS A O 1
ATOM 652 N N . TYR A 1 79 ? -17.970 -1.223 9.612 1.00 97.88 79 TYR A N 1
ATOM 653 C CA . TYR A 1 79 ? -18.236 -0.699 10.959 1.00 97.88 79 TYR A CA 1
ATOM 654 C C . TYR A 1 79 ? -18.985 0.647 10.967 1.00 97.88 79 TYR A C 1
ATOM 656 O O . TYR A 1 79 ? -19.167 1.253 12.012 1.00 97.88 79 TYR A O 1
ATOM 664 N N . LYS A 1 80 ? -19.497 1.095 9.811 1.00 97.31 80 LYS A N 1
ATOM 665 C CA . LYS A 1 80 ? -20.359 2.288 9.675 1.00 97.31 80 LYS A CA 1
ATOM 666 C C . LYS A 1 80 ? -19.690 3.621 10.016 1.00 97.31 80 LYS A C 1
ATOM 668 O O . LYS A 1 80 ? -20.387 4.574 10.353 1.00 97.31 80 LYS A O 1
ATOM 673 N N . TYR A 1 81 ? -18.380 3.715 9.818 1.00 97.56 81 TYR A N 1
ATOM 674 C CA . TYR A 1 81 ? -17.652 4.981 9.870 1.00 97.56 81 TYR A CA 1
ATOM 675 C C . TYR A 1 81 ? -17.539 5.591 8.477 1.00 97.56 81 TYR A C 1
ATOM 677 O O . TYR A 1 81 ? -17.243 4.901 7.505 1.00 97.56 81 TYR A O 1
ATOM 685 N N . LEU A 1 82 ? -17.741 6.905 8.372 1.00 95.69 82 LEU A N 1
ATOM 686 C CA . LEU A 1 82 ? -17.701 7.595 7.074 1.00 95.69 82 LEU A CA 1
ATOM 687 C C . LEU A 1 82 ? -16.274 7.828 6.562 1.00 95.69 82 LEU A C 1
ATOM 689 O O . LEU A 1 82 ? -16.056 8.015 5.367 1.00 95.69 82 LEU A O 1
ATOM 693 N N . SER A 1 83 ? -15.306 7.917 7.473 1.00 97.50 83 SER A N 1
ATOM 694 C CA . SER A 1 83 ? -13.901 8.187 7.161 1.00 97.50 83 SER A CA 1
ATOM 695 C C . SER A 1 83 ? -13.007 7.894 8.367 1.00 97.50 83 SER A C 1
ATOM 697 O O . SER A 1 83 ? -13.487 7.754 9.490 1.00 97.50 83 SER A O 1
ATOM 699 N N . LEU A 1 84 ? -11.688 7.916 8.164 1.00 96.75 84 LEU A N 1
ATOM 700 C CA . LEU A 1 84 ? -10.723 7.896 9.270 1.00 96.75 84 LEU A CA 1
ATOM 701 C C . LEU A 1 84 ? -10.869 9.103 10.215 1.00 96.75 84 LEU A C 1
ATOM 703 O O . LEU A 1 84 ? -10.615 8.980 11.408 1.00 96.75 84 LEU A O 1
ATOM 707 N N . GLY A 1 85 ? -11.301 10.264 9.709 1.00 96.81 85 GLY A N 1
ATOM 708 C CA . GLY A 1 85 ? -11.543 11.442 10.549 1.00 96.81 85 GLY A CA 1
ATOM 709 C C . GLY A 1 85 ? -12.734 11.252 11.492 1.00 96.81 85 GLY A C 1
ATOM 710 O O . GLY A 1 85 ? -12.674 11.646 12.654 1.00 96.81 85 GLY A O 1
ATOM 711 N N . ASP A 1 86 ? -13.785 10.599 10.998 1.00 96.88 86 ASP A N 1
ATOM 712 C CA . ASP A 1 86 ? -14.963 10.212 11.778 1.00 96.88 86 ASP A CA 1
ATOM 713 C C . ASP A 1 86 ? -14.598 9.175 12.851 1.00 96.88 86 ASP A C 1
ATOM 715 O O . ASP A 1 86 ? -14.874 9.356 14.037 1.00 96.88 86 ASP A O 1
ATOM 719 N N . LEU A 1 87 ? -13.843 8.149 12.453 1.00 97.56 87 LEU A N 1
ATOM 720 C CA . LEU A 1 87 ? -13.294 7.154 13.368 1.00 97.56 87 LEU A CA 1
ATOM 721 C C . LEU A 1 87 ? -12.463 7.799 14.493 1.00 97.56 87 LEU A C 1
ATOM 723 O O . LEU A 1 87 ? -12.681 7.522 15.673 1.00 97.56 87 LEU A O 1
ATOM 727 N N . GLN A 1 88 ? -11.547 8.707 14.143 1.00 97.94 88 GLN A N 1
ATOM 728 C CA . GLN A 1 88 ? -10.722 9.437 15.108 1.00 97.94 88 GLN A CA 1
ATOM 729 C C . GLN A 1 88 ? -11.572 10.279 16.068 1.00 97.94 88 GLN A C 1
ATOM 731 O O . GLN A 1 88 ? -11.268 10.358 17.262 1.00 97.94 88 GLN A O 1
ATOM 736 N N . PHE A 1 89 ? -12.632 10.914 15.565 1.00 98.12 89 PHE A N 1
ATOM 737 C CA . PHE A 1 89 ? -13.543 11.713 16.374 1.00 98.12 89 PHE A CA 1
ATOM 738 C C . PHE A 1 89 ? -14.239 10.866 17.446 1.00 98.12 89 PHE A C 1
ATOM 740 O O . PHE A 1 89 ? -14.192 11.231 18.623 1.00 98.12 89 PHE A O 1
ATOM 747 N N . TYR A 1 90 ? -14.812 9.717 17.078 1.00 97.94 90 TYR A N 1
ATOM 748 C CA . TYR A 1 90 ? -15.450 8.811 18.039 1.00 97.94 90 TYR A CA 1
ATOM 749 C C . TYR A 1 90 ? -14.445 8.172 19.006 1.00 97.94 90 TYR A C 1
ATOM 751 O O . TYR A 1 90 ? -14.706 8.109 20.211 1.00 97.94 90 TYR A O 1
ATOM 759 N N . ALA A 1 91 ? -13.253 7.800 18.532 1.00 97.56 91 ALA A N 1
ATOM 760 C CA . ALA A 1 91 ? -12.190 7.282 19.395 1.00 97.56 91 ALA A CA 1
ATOM 761 C C . ALA A 1 91 ? -11.799 8.297 20.489 1.00 97.56 91 ALA A C 1
ATOM 763 O O . ALA A 1 91 ? -11.628 7.929 21.657 1.00 97.56 91 ALA A O 1
ATOM 764 N N . ASN A 1 92 ? -11.742 9.590 20.147 1.00 97.50 92 ASN A N 1
ATOM 765 C CA . ASN A 1 92 ? -11.467 10.677 21.094 1.00 97.50 92 ASN A CA 1
ATOM 766 C C . ASN A 1 92 ? -12.597 10.900 22.116 1.00 97.50 92 ASN A C 1
ATOM 768 O O . ASN A 1 92 ? -12.348 11.448 23.189 1.00 97.50 92 ASN A O 1
ATOM 772 N N . GLN A 1 93 ? -13.819 10.442 21.830 1.00 97.44 93 GLN A N 1
ATOM 773 C CA . GLN A 1 93 ? -14.936 10.437 22.784 1.00 97.44 93 GLN A CA 1
ATOM 774 C C . GLN A 1 93 ? -14.950 9.214 23.707 1.00 97.44 93 GLN A C 1
ATOM 776 O O . GLN A 1 93 ? -15.866 9.055 24.510 1.00 97.44 93 GLN A O 1
ATOM 781 N N . ASN A 1 94 ? -13.911 8.380 23.653 1.00 95.94 94 ASN A N 1
ATOM 782 C CA . ASN A 1 94 ? -13.805 7.120 24.383 1.00 95.94 94 ASN A CA 1
ATOM 783 C C . ASN A 1 94 ? -14.724 5.998 23.893 1.00 95.94 94 ASN A C 1
ATOM 785 O O . ASN A 1 94 ? -14.920 5.037 24.636 1.00 95.94 94 ASN A O 1
ATOM 789 N N . ASP A 1 95 ? -15.200 6.065 22.648 1.00 98.06 95 ASP A N 1
ATOM 790 C CA . ASP A 1 95 ? -15.847 4.917 22.022 1.00 98.06 95 ASP A CA 1
ATOM 791 C C . ASP A 1 95 ? -14.848 3.752 21.882 1.00 98.06 95 ASP A C 1
ATOM 793 O O . ASP A 1 95 ? -13.732 3.911 21.377 1.00 98.06 95 ASP A O 1
ATOM 797 N N . THR A 1 96 ? -15.219 2.585 22.409 1.00 97.44 96 THR A N 1
ATOM 798 C CA . THR A 1 96 ? -14.333 1.417 22.478 1.00 97.44 96 THR A CA 1
ATOM 799 C C . THR A 1 96 ? -14.136 0.743 21.128 1.00 97.44 96 THR A C 1
ATOM 801 O O . THR A 1 96 ? -13.032 0.274 20.857 1.00 97.44 96 THR A O 1
ATOM 804 N N . GLU A 1 97 ? -15.170 0.713 20.286 1.00 97.81 97 GLU A N 1
ATOM 805 C CA . GLU A 1 97 ? -15.095 0.132 18.943 1.00 97.81 97 GLU A CA 1
ATOM 806 C C . GLU A 1 97 ? -14.202 1.006 18.059 1.00 97.81 97 GLU A C 1
ATOM 808 O O . GLU A 1 97 ? -13.241 0.517 17.461 1.00 97.81 97 GLU A O 1
ATOM 813 N N . ALA A 1 98 ? -14.428 2.321 18.096 1.00 98.06 98 ALA A N 1
ATOM 814 C CA . ALA A 1 98 ? -13.629 3.292 17.369 1.00 98.06 98 ALA A CA 1
ATOM 815 C C . ALA A 1 98 ? -12.151 3.242 17.781 1.00 98.06 98 ALA A C 1
ATOM 817 O O . ALA A 1 98 ? -11.261 3.296 16.934 1.00 98.06 98 ALA A O 1
ATOM 818 N N . LYS A 1 99 ? -11.861 3.101 19.082 1.00 98.06 99 LYS A N 1
ATOM 819 C CA . LYS A 1 99 ? -10.484 2.937 19.576 1.00 98.06 99 LYS A CA 1
ATOM 820 C C . LYS A 1 99 ? -9.832 1.653 19.073 1.00 98.06 99 LYS A C 1
ATOM 822 O O . LYS A 1 99 ? -8.664 1.691 18.695 1.00 98.06 99 LYS A O 1
ATOM 827 N N . ALA A 1 100 ? -10.553 0.532 19.073 1.00 98.00 100 ALA A N 1
ATOM 828 C CA . ALA A 1 100 ? -10.028 -0.73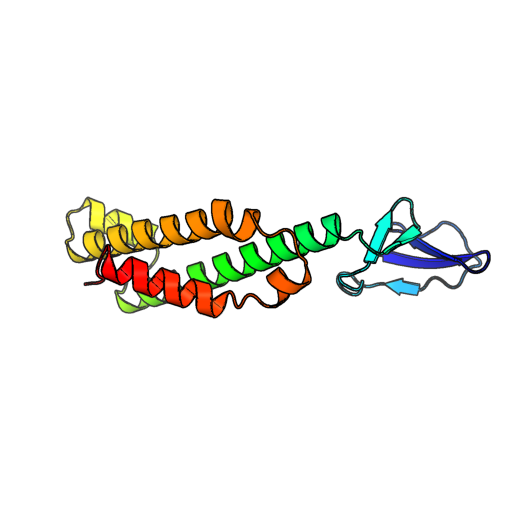7 18.574 1.00 98.00 100 ALA A CA 1
ATOM 829 C C . ALA A 1 100 ? -9.715 -0.657 17.072 1.00 98.00 100 ALA A C 1
ATOM 831 O O . ALA A 1 100 ? -8.609 -0.995 16.653 1.00 98.00 100 ALA A O 1
ATOM 832 N N . LEU A 1 101 ? -10.643 -0.116 16.279 1.00 98.25 101 LEU A N 1
ATOM 833 C CA . LEU A 1 101 ? -10.470 0.089 14.840 1.00 98.25 101 LEU A CA 1
ATOM 834 C C . LEU A 1 101 ? -9.341 1.067 14.511 1.00 98.25 101 LEU A C 1
ATOM 836 O O . LEU A 1 101 ? -8.558 0.806 13.600 1.00 98.25 101 LEU A O 1
ATOM 840 N N . LEU A 1 102 ? -9.221 2.171 15.255 1.00 98.12 102 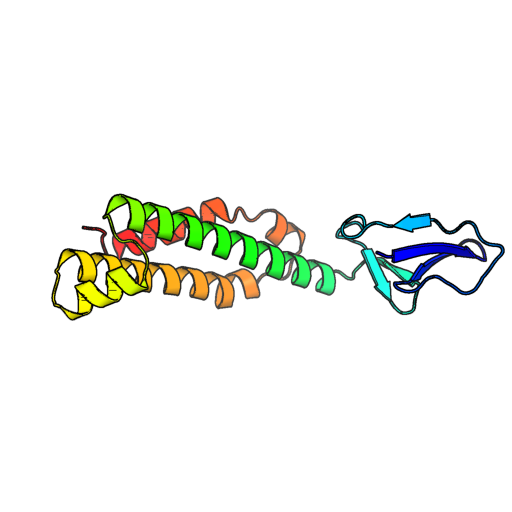LEU A N 1
ATOM 841 C CA . LEU A 1 102 ? -8.133 3.130 15.069 1.00 98.12 102 LEU A CA 1
ATOM 842 C C . LEU A 1 102 ? -6.776 2.496 15.395 1.00 98.12 102 LEU A C 1
ATOM 844 O O . LEU A 1 102 ? -5.822 2.678 14.644 1.00 98.12 102 LEU A O 1
ATOM 848 N N . ASN A 1 103 ? -6.691 1.716 16.476 1.00 98.06 103 ASN A N 1
ATOM 849 C CA . ASN A 1 103 ? -5.473 0.985 16.825 1.00 98.06 103 ASN A CA 1
ATOM 850 C C . ASN A 1 103 ? -5.096 -0.042 15.748 1.00 98.06 103 ASN A C 1
ATOM 852 O O . ASN A 1 103 ? -3.922 -0.137 15.394 1.00 98.06 103 ASN A O 1
ATOM 856 N N . TRP A 1 104 ? -6.074 -0.775 15.205 1.00 98.44 104 TRP A N 1
ATOM 857 C CA . TRP A 1 104 ? -5.853 -1.680 14.076 1.00 98.44 104 TRP A CA 1
ATOM 858 C C . TRP A 1 104 ? -5.346 -0.929 12.839 1.00 98.44 104 TRP A C 1
ATOM 860 O O . TRP A 1 104 ? -4.338 -1.334 12.263 1.00 98.44 104 TRP A O 1
ATOM 870 N N . TYR A 1 105 ? -5.985 0.186 12.464 1.00 98.44 105 TYR A N 1
ATOM 871 C CA . TYR A 1 105 ? -5.571 1.001 11.318 1.00 98.44 105 TYR A CA 1
ATOM 872 C C . TYR A 1 105 ? -4.123 1.478 11.467 1.00 98.44 105 TYR A C 1
ATOM 874 O O . TYR A 1 105 ? -3.332 1.308 10.548 1.00 98.44 105 TYR A O 1
ATOM 882 N N . LEU A 1 106 ? -3.752 1.999 12.641 1.00 98.06 106 LEU A N 1
ATOM 883 C CA . LEU A 1 106 ? -2.383 2.441 12.907 1.00 98.06 106 LEU A CA 1
ATOM 884 C C . LEU A 1 106 ? -1.382 1.282 12.837 1.00 98.06 106 LEU A C 1
ATOM 886 O O . LEU A 1 106 ? -0.274 1.462 12.342 1.00 98.06 106 LEU A O 1
ATOM 890 N N . ALA A 1 107 ? -1.735 0.090 13.326 1.00 98.12 107 ALA A N 1
ATOM 891 C CA . ALA A 1 107 ? -0.872 -1.083 13.195 1.00 98.12 107 ALA A CA 1
ATOM 892 C C . ALA A 1 107 ? -0.696 -1.496 11.724 1.00 98.12 107 ALA A C 1
ATOM 894 O O . ALA A 1 107 ? 0.413 -1.817 11.305 1.00 98.12 107 ALA A O 1
ATOM 895 N N . TYR A 1 108 ? -1.777 -1.460 10.946 1.00 98.62 108 TYR A N 1
ATOM 896 C CA . TYR A 1 108 ? -1.787 -1.817 9.533 1.00 98.62 108 TYR A CA 1
ATOM 897 C C . TYR A 1 108 ? -0.990 -0.826 8.668 1.00 98.62 108 TYR A C 1
ATOM 899 O O . TYR A 1 108 ? -0.071 -1.255 7.973 1.00 98.62 108 TYR A O 1
ATOM 907 N N . ASP A 1 109 ? -1.255 0.479 8.786 1.00 98.31 109 ASP A N 1
ATOM 908 C CA . ASP A 1 109 ? -0.548 1.557 8.068 1.00 98.31 109 ASP A CA 1
ATOM 909 C C . ASP A 1 109 ? 0.963 1.522 8.366 1.00 98.31 109 ASP A C 1
ATOM 911 O O . ASP A 1 109 ? 1.791 1.522 7.453 1.00 98.31 109 ASP A O 1
ATOM 915 N N . ASN A 1 110 ? 1.348 1.333 9.635 1.00 98.31 110 ASN A N 1
ATOM 916 C CA . ASN A 1 110 ? 2.759 1.189 10.008 1.00 98.31 110 ASN A CA 1
ATOM 917 C C . ASN A 1 110 ? 3.438 -0.021 9.346 1.00 98.31 110 ASN A C 1
ATOM 919 O O . ASN A 1 110 ? 4.605 0.068 8.963 1.00 98.31 110 ASN A O 1
ATOM 923 N N . LEU A 1 111 ? 2.748 -1.160 9.218 1.00 98.44 111 LEU A N 1
ATOM 924 C CA . LEU A 1 111 ? 3.309 -2.343 8.559 1.00 98.44 111 LEU A CA 1
ATOM 925 C C . LEU A 1 111 ? 3.438 -2.147 7.042 1.00 98.44 111 LEU A C 1
ATOM 927 O O . LEU A 1 111 ? 4.429 -2.591 6.462 1.00 98.44 111 LEU A O 1
ATOM 931 N N . ILE A 1 112 ? 2.484 -1.458 6.406 1.00 98.38 112 ILE A N 1
ATOM 932 C CA . ILE A 1 112 ? 2.556 -1.102 4.981 1.00 98.38 112 ILE A CA 1
ATOM 933 C C . ILE A 1 112 ? 3.769 -0.205 4.718 1.00 98.38 112 ILE A C 1
ATOM 935 O O . ILE A 1 112 ? 4.595 -0.527 3.860 1.00 98.38 112 ILE A O 1
ATOM 939 N N . TRP A 1 113 ? 3.935 0.870 5.493 1.00 97.94 113 TRP A N 1
ATOM 940 C CA . TRP A 1 113 ? 5.096 1.754 5.360 1.00 97.94 113 TRP A CA 1
ATOM 941 C C . TRP A 1 113 ? 6.408 1.053 5.700 1.00 97.94 113 TRP A C 1
ATOM 943 O O . TRP A 1 113 ? 7.401 1.248 5.004 1.00 97.94 113 TRP A O 1
ATOM 953 N N . SER A 1 114 ? 6.414 0.161 6.695 1.00 97.81 114 SER A N 1
ATOM 954 C CA . SER A 1 114 ? 7.593 -0.650 7.010 1.00 97.81 114 SER A CA 1
ATOM 955 C C . SER A 1 114 ? 8.022 -1.526 5.829 1.00 97.81 114 SER A C 1
ATOM 957 O O . SER A 1 114 ? 9.215 -1.582 5.527 1.00 97.81 114 SER A O 1
ATOM 959 N N . TYR A 1 115 ? 7.078 -2.151 5.119 1.00 98.00 115 TYR A N 1
ATOM 960 C CA . TYR A 1 115 ? 7.382 -2.915 3.909 1.00 98.00 115 TYR A CA 1
ATOM 961 C C . TYR A 1 115 ? 7.931 -2.018 2.790 1.00 98.00 115 TYR A C 1
ATOM 963 O O . TYR A 1 115 ? 8.928 -2.361 2.154 1.00 98.00 115 TYR A O 1
ATOM 971 N N . ILE A 1 116 ? 7.314 -0.854 2.555 1.00 96.88 116 ILE A N 1
ATOM 972 C CA . ILE A 1 116 ? 7.744 0.095 1.514 1.00 96.88 116 ILE A CA 1
ATOM 973 C C . ILE A 1 116 ? 9.177 0.582 1.776 1.00 96.88 116 ILE A C 1
ATOM 975 O O . ILE A 1 116 ? 10.030 0.537 0.884 1.00 96.88 116 ILE A O 1
ATOM 979 N N . ASP A 1 117 ? 9.451 1.017 3.003 1.00 96.38 117 ASP A N 1
ATOM 980 C CA . ASP A 1 117 ? 10.716 1.658 3.352 1.00 96.38 117 ASP A CA 1
ATOM 981 C C . ASP A 1 117 ? 11.866 0.659 3.496 1.00 96.38 117 ASP A C 1
ATOM 983 O O . ASP A 1 117 ? 13.010 1.012 3.201 1.00 96.38 117 ASP A O 1
ATOM 987 N N . ASN A 1 118 ? 11.589 -0.586 3.902 1.00 95.06 118 ASN A N 1
ATOM 988 C CA . ASN A 1 118 ? 12.630 -1.581 4.174 1.00 95.06 118 ASN A CA 1
ATOM 989 C C . ASN A 1 118 ? 12.731 -2.655 3.087 1.00 95.06 118 ASN A C 1
ATOM 991 O O . ASN A 1 118 ? 13.807 -2.857 2.528 1.00 95.06 118 ASN A O 1
ATOM 995 N N . ASP A 1 119 ? 11.632 -3.336 2.765 1.00 94.75 119 ASP A N 1
ATOM 996 C CA . ASP A 1 119 ? 11.670 -4.517 1.898 1.00 94.75 119 ASP A CA 1
ATOM 997 C C . ASP A 1 119 ? 11.624 -4.123 0.420 1.00 94.75 119 ASP A C 1
ATOM 999 O O . ASP A 1 119 ? 12.483 -4.520 -0.372 1.00 94.75 119 ASP A O 1
ATOM 1003 N N . LEU A 1 120 ? 10.661 -3.278 0.037 1.00 94.81 120 LEU A N 1
ATOM 1004 C CA . LEU A 1 120 ? 10.517 -2.804 -1.340 1.00 94.81 120 LEU A CA 1
ATOM 1005 C C . LEU A 1 120 ? 11.746 -1.992 -1.779 1.00 94.81 120 LEU A C 1
ATOM 1007 O O . LEU A 1 120 ? 12.228 -2.122 -2.912 1.00 94.81 120 LEU A O 1
ATOM 1011 N N . SER A 1 121 ? 12.286 -1.173 -0.876 1.00 90.44 121 SER A N 1
ATOM 1012 C CA . SER A 1 121 ? 13.487 -0.379 -1.130 1.00 90.44 121 SER A CA 1
ATOM 1013 C C . SER A 1 121 ? 14.744 -1.249 -1.302 1.00 90.44 121 SER A C 1
ATOM 1015 O O . SER A 1 121 ? 15.620 -0.872 -2.088 1.00 90.44 121 SER A O 1
ATOM 1017 N N . ALA A 1 122 ? 14.800 -2.437 -0.684 1.00 94.19 122 ALA A N 1
ATOM 1018 C CA . ALA A 1 122 ? 15.947 -3.346 -0.721 1.00 94.19 122 ALA A CA 1
ATOM 1019 C C . ALA A 1 122 ? 16.086 -4.160 -2.021 1.00 94.19 122 ALA A C 1
ATOM 1021 O O . ALA A 1 122 ? 17.173 -4.674 -2.294 1.00 94.19 122 ALA A O 1
ATOM 1022 N N . PHE A 1 123 ? 15.047 -4.257 -2.860 1.00 93.12 123 PHE A N 1
ATOM 1023 C CA . PHE A 1 123 ? 15.153 -4.978 -4.137 1.00 93.12 123 PHE A CA 1
ATOM 1024 C C . PHE A 1 123 ? 16.240 -4.381 -5.038 1.00 93.12 123 PHE A C 1
ATOM 1026 O O . PHE A 1 123 ? 16.288 -3.167 -5.258 1.00 93.12 123 PHE A O 1
ATOM 1033 N N . THR A 1 124 ? 17.079 -5.242 -5.614 1.00 92.25 124 THR A N 1
ATOM 1034 C CA . THR A 1 124 ? 18.148 -4.853 -6.556 1.00 92.25 124 THR A CA 1
ATOM 1035 C C . THR A 1 124 ? 17.932 -5.398 -7.969 1.00 92.25 124 THR A C 1
ATOM 1037 O O . THR A 1 124 ? 18.594 -4.948 -8.903 1.00 92.25 124 THR A O 1
ATOM 1040 N N . SER A 1 125 ? 16.975 -6.315 -8.144 1.00 92.00 125 SER A N 1
ATOM 1041 C CA . SER A 1 125 ? 16.652 -6.963 -9.414 1.00 92.00 125 SER A CA 1
ATOM 1042 C C . SER A 1 125 ? 15.258 -6.581 -9.910 1.00 92.00 125 SER A C 1
ATOM 1044 O O . SER A 1 125 ? 14.284 -6.584 -9.156 1.00 92.00 125 SER A O 1
ATOM 1046 N N . VAL A 1 126 ? 15.164 -6.282 -11.207 1.00 87.12 126 VAL A N 1
ATOM 1047 C CA . VAL A 1 126 ? 13.894 -6.017 -11.898 1.00 87.12 126 VAL A CA 1
ATOM 1048 C C . VAL A 1 126 ? 13.018 -7.268 -11.941 1.00 87.12 126 VAL A C 1
ATOM 1050 O O . VAL A 1 126 ? 11.829 -7.179 -11.644 1.00 87.12 126 VAL A O 1
ATOM 1053 N N . ASP A 1 127 ? 13.593 -8.425 -12.269 1.00 87.12 127 ASP A N 1
ATOM 1054 C CA . ASP A 1 127 ? 12.830 -9.667 -12.443 1.00 87.12 127 ASP A CA 1
ATOM 1055 C C . ASP A 1 127 ? 12.237 -10.157 -11.119 1.00 87.12 127 ASP A C 1
ATOM 1057 O O . ASP A 1 127 ? 11.078 -10.571 -11.071 1.00 87.12 127 ASP A O 1
ATOM 1061 N N . GLU A 1 128 ? 13.001 -10.045 -10.028 1.00 90.62 128 GLU A N 1
ATOM 1062 C CA . GLU A 1 128 ? 12.510 -10.372 -8.685 1.00 90.62 128 GLU A CA 1
ATOM 1063 C C . GLU A 1 128 ? 11.340 -9.468 -8.305 1.00 90.62 128 GLU A C 1
ATOM 1065 O O . GLU A 1 128 ? 10.313 -9.956 -7.841 1.00 90.62 128 GLU A O 1
ATOM 1070 N N . LEU A 1 129 ? 11.463 -8.162 -8.559 1.00 91.94 129 LEU A N 1
ATOM 1071 C CA . LEU A 1 129 ? 10.433 -7.195 -8.206 1.00 91.94 129 LEU A CA 1
ATOM 1072 C C . LEU A 1 129 ? 9.152 -7.351 -9.047 1.00 91.94 129 LEU A C 1
ATOM 1074 O O . LEU A 1 129 ? 8.047 -7.158 -8.535 1.00 91.94 129 LEU A O 1
ATOM 1078 N N . LEU A 1 130 ? 9.272 -7.728 -10.325 1.00 89.50 130 LEU A N 1
ATOM 1079 C CA . LEU A 1 130 ? 8.121 -8.035 -11.184 1.00 89.50 130 LEU A CA 1
ATOM 1080 C C . LEU A 1 130 ? 7.345 -9.262 -10.704 1.00 89.50 130 LEU A C 1
ATOM 1082 O O . LEU A 1 130 ? 6.124 -9.300 -10.855 1.00 89.50 130 LEU A O 1
ATOM 1086 N N . ALA A 1 131 ? 8.038 -10.241 -10.122 1.00 92.44 131 ALA A N 1
ATOM 1087 C CA . ALA A 1 131 ? 7.423 -11.447 -9.586 1.00 92.44 131 ALA A CA 1
ATOM 1088 C C . ALA A 1 131 ? 6.681 -11.215 -8.258 1.00 92.44 131 ALA A C 1
ATOM 1090 O O . ALA A 1 131 ? 5.927 -12.090 -7.829 1.00 92.44 131 ALA A O 1
ATOM 1091 N N . VAL A 1 132 ? 6.864 -10.061 -7.602 1.00 95.25 132 VAL A N 1
ATOM 1092 C CA . VAL A 1 132 ? 6.187 -9.777 -6.333 1.00 95.25 132 VAL A CA 1
ATOM 1093 C C . VAL A 1 132 ? 4.710 -9.466 -6.560 1.00 95.25 132 VAL A C 1
ATOM 1095 O O . VAL A 1 132 ? 4.343 -8.506 -7.248 1.00 95.25 132 VAL A O 1
ATOM 1098 N N . ASP A 1 133 ? 3.862 -10.251 -5.905 1.00 96.75 133 ASP A N 1
ATOM 1099 C CA . ASP A 1 133 ? 2.421 -10.042 -5.839 1.00 96.75 133 ASP A CA 1
ATOM 1100 C C . ASP A 1 133 ? 2.068 -9.104 -4.673 1.00 96.75 133 ASP A C 1
ATOM 1102 O O . ASP A 1 133 ? 2.023 -9.521 -3.513 1.00 96.75 133 ASP A O 1
ATOM 1106 N N . MET A 1 134 ? 1.795 -7.831 -4.983 1.00 97.31 134 MET A N 1
ATOM 1107 C CA . MET A 1 134 ? 1.443 -6.820 -3.975 1.00 97.31 134 MET A CA 1
ATOM 1108 C C . MET A 1 134 ? 0.121 -7.118 -3.275 1.00 97.31 134 MET A C 1
ATOM 1110 O O . MET A 1 134 ? -0.065 -6.702 -2.135 1.00 97.31 134 MET A O 1
ATOM 1114 N N . LYS A 1 135 ? -0.787 -7.867 -3.908 1.00 98.00 135 LYS A N 1
ATOM 1115 C CA . LYS A 1 135 ? -2.032 -8.284 -3.265 1.00 98.00 135 LYS A CA 1
ATOM 1116 C C . LYS A 1 135 ? -1.757 -9.305 -2.169 1.00 98.00 135 LYS A C 1
ATOM 1118 O O . LYS A 1 135 ? -2.316 -9.187 -1.084 1.00 98.00 135 LYS A O 1
ATOM 1123 N N . ASN A 1 136 ? -0.885 -10.275 -2.433 1.00 98.00 136 ASN A N 1
ATOM 1124 C CA . ASN A 1 136 ? -0.478 -11.231 -1.409 1.00 98.00 136 ASN A CA 1
ATOM 1125 C C . ASN A 1 136 ? 0.293 -10.543 -0.267 1.00 98.00 136 ASN A C 1
ATOM 1127 O O . ASN A 1 136 ? 0.069 -10.877 0.893 1.00 98.00 136 ASN A O 1
ATOM 1131 N N . ILE A 1 137 ? 1.155 -9.564 -0.575 1.00 98.25 137 ILE A N 1
ATOM 1132 C CA . ILE A 1 137 ? 1.814 -8.746 0.458 1.00 98.25 137 ILE A CA 1
ATOM 1133 C C . ILE A 1 137 ? 0.773 -8.006 1.309 1.00 98.25 137 ILE A C 1
ATOM 1135 O O . ILE A 1 137 ? 0.793 -8.141 2.529 1.00 98.25 137 ILE A O 1
ATOM 1139 N N . GLU A 1 138 ? -0.180 -7.299 0.689 1.00 98.50 138 GLU A N 1
ATOM 1140 C CA . GLU A 1 138 ? -1.255 -6.605 1.413 1.00 98.50 138 GLU A CA 1
ATOM 1141 C C . GLU A 1 138 ? -2.045 -7.549 2.324 1.00 98.50 138 GLU A C 1
ATOM 1143 O O . GLU A 1 138 ? -2.302 -7.215 3.478 1.00 98.50 138 GLU A O 1
ATOM 1148 N N . GLU A 1 139 ? -2.400 -8.738 1.834 1.00 98.50 139 GLU A N 1
ATOM 1149 C CA . GLU A 1 139 ? -3.165 -9.729 2.592 1.00 98.50 139 GLU A CA 1
ATOM 1150 C C . GLU A 1 139 ? -2.380 -10.278 3.793 1.00 98.50 139 GLU A C 1
ATOM 1152 O O . GLU A 1 139 ? -2.933 -10.444 4.884 1.00 98.50 139 GLU A O 1
ATOM 1157 N N . GLN A 1 140 ? -1.078 -10.523 3.637 1.00 98.25 140 GLN A N 1
ATOM 1158 C CA . GLN A 1 140 ? -0.210 -10.927 4.745 1.00 98.25 140 GLN A CA 1
ATOM 1159 C C . GLN A 1 140 ? -0.088 -9.815 5.790 1.00 98.25 140 GLN A C 1
ATOM 1161 O O . GLN A 1 140 ? -0.272 -10.076 6.982 1.00 98.25 140 GLN A O 1
ATOM 1166 N N . THR A 1 141 ? 0.140 -8.578 5.347 1.00 98.06 141 THR A N 1
ATOM 1167 C CA . THR A 1 141 ? 0.219 -7.400 6.217 1.00 98.06 141 THR A CA 1
ATOM 1168 C C . THR A 1 141 ? -1.091 -7.159 6.964 1.00 98.06 141 THR A C 1
ATOM 1170 O O . THR A 1 141 ? -1.081 -6.910 8.170 1.00 98.06 141 THR A O 1
ATOM 1173 N N . PHE A 1 142 ? -2.231 -7.313 6.288 1.00 98.50 142 PHE A N 1
ATOM 1174 C CA . PHE A 1 142 ? -3.557 -7.242 6.899 1.00 98.50 142 PHE A CA 1
ATOM 1175 C C . PHE A 1 142 ? -3.715 -8.284 8.012 1.00 98.50 142 PHE A C 1
ATOM 1177 O O . PHE A 1 142 ? -4.080 -7.949 9.139 1.00 98.50 142 PHE A O 1
ATOM 1184 N N . ASN A 1 143 ? -3.400 -9.548 7.719 1.00 98.19 143 ASN A N 1
ATOM 1185 C CA . ASN A 1 143 ? -3.514 -10.635 8.690 1.00 98.19 143 ASN A CA 1
ATOM 1186 C C . ASN A 1 143 ? -2.590 -10.425 9.896 1.00 98.19 143 ASN A C 1
ATOM 1188 O O . ASN A 1 143 ? -2.991 -10.684 11.031 1.00 98.19 143 ASN A O 1
ATOM 1192 N N . GLN A 1 144 ? -1.378 -9.915 9.671 1.00 98.12 144 GLN A N 1
ATOM 1193 C CA . GLN A 1 144 ? -0.460 -9.554 10.746 1.00 98.12 144 GLN A CA 1
ATOM 1194 C C . GLN A 1 144 ? -1.021 -8.417 11.609 1.00 98.12 144 GLN A C 1
ATOM 1196 O O . GLN A 1 144 ? -0.981 -8.517 12.834 1.00 98.12 144 GLN A O 1
ATOM 1201 N N . ALA A 1 145 ? -1.592 -7.374 10.999 1.00 97.94 145 ALA A N 1
ATOM 1202 C CA . ALA A 1 145 ? -2.222 -6.275 11.728 1.00 97.94 145 ALA A CA 1
ATOM 1203 C C . ALA A 1 145 ? -3.399 -6.755 12.591 1.00 97.94 145 ALA A C 1
ATOM 1205 O O . ALA A 1 145 ? -3.529 -6.341 13.737 1.00 97.94 145 ALA A O 1
ATOM 1206 N N . VAL A 1 146 ? -4.222 -7.681 12.088 1.00 97.69 146 VAL A N 1
ATOM 1207 C CA . VAL A 1 146 ? -5.320 -8.288 12.865 1.00 97.69 146 VAL A CA 1
ATOM 1208 C C . VAL A 1 146 ? -4.797 -9.110 14.050 1.00 97.69 146 VAL A C 1
ATOM 1210 O O . VAL A 1 146 ? -5.441 -9.159 15.094 1.00 97.69 146 VAL A O 1
ATOM 1213 N N . GLN A 1 147 ? -3.633 -9.750 13.930 1.00 96.94 147 GLN A N 1
ATOM 1214 C CA . GLN A 1 147 ? -3.034 -10.493 15.044 1.00 96.94 147 GLN A CA 1
ATOM 1215 C C . GLN A 1 147 ? -2.459 -9.572 16.127 1.00 96.94 147 GLN A C 1
ATOM 1217 O O . GLN A 1 147 ? -2.542 -9.902 17.310 1.00 96.94 147 GLN A O 1
ATOM 1222 N N . THR A 1 148 ? -1.865 -8.439 15.745 1.00 95.69 148 THR A N 1
ATOM 1223 C CA . THR A 1 148 ? -1.222 -7.504 16.684 1.00 95.69 148 THR A CA 1
ATOM 1224 C C . THR A 1 148 ? -2.201 -6.505 17.296 1.00 95.69 148 THR A C 1
ATOM 1226 O O . THR A 1 148 ? -2.064 -6.154 18.468 1.00 95.69 148 THR A O 1
ATOM 1229 N N . ALA A 1 149 ? -3.203 -6.075 16.533 1.00 96.19 149 ALA A N 1
ATOM 1230 C CA . ALA A 1 149 ? -4.263 -5.166 16.943 1.00 96.19 149 ALA A CA 1
ATOM 1231 C C . ALA A 1 149 ? -5.609 -5.677 16.391 1.00 96.19 149 ALA A C 1
ATOM 1233 O O . ALA A 1 149 ? -6.022 -5.276 15.306 1.00 96.19 149 ALA A O 1
ATOM 1234 N N . PRO A 1 150 ? -6.297 -6.585 17.104 1.00 95.62 150 PRO A N 1
ATOM 1235 C CA . PRO A 1 150 ? -7.509 -7.218 16.597 1.00 95.62 150 PRO A CA 1
ATOM 1236 C C . PRO A 1 150 ? -8.629 -6.230 16.271 1.00 95.62 150 PRO A C 1
ATOM 1238 O O . PRO A 1 150 ? -8.906 -5.305 17.038 1.00 95.62 150 PRO A O 1
ATOM 1241 N N . LEU A 1 151 ? -9.304 -6.481 15.147 1.00 94.88 151 LEU A N 1
ATOM 1242 C CA . LEU A 1 151 ? -10.575 -5.840 14.822 1.00 94.88 151 LEU A CA 1
ATOM 1243 C C . LEU A 1 151 ? -11.656 -6.267 15.842 1.00 94.88 151 LEU A C 1
ATOM 1245 O O . LEU A 1 151 ? -11.626 -7.421 16.282 1.00 94.88 151 LEU A O 1
ATOM 1249 N N . PRO A 1 152 ? -12.592 -5.370 16.206 1.00 90.62 152 PRO A N 1
ATOM 1250 C CA . PRO A 1 152 ? -13.693 -5.676 17.120 1.00 90.62 152 PRO A CA 1
ATOM 1251 C C . PRO A 1 152 ? -14.726 -6.653 16.541 1.00 90.62 152 PRO A C 1
ATOM 1253 O O . PRO A 1 152 ? -14.883 -6.719 15.293 1.00 90.62 152 PRO A O 1
#

pLDDT: mean 86.15, std 15.25, range [51.03, 98.62]

Foldseek 3Di:
DKKWWDDPNFIFIGPDDDPDPPTPIDDQDPPNDDLQWDHDPRHIDGDDQVRSLVVLLVVLLVVLVVLLVVVLVVLCVVVVHPDLVSLVVVVVVVDPLSVLSNQLNVQLVVLSVVCSVPVSVPDPGNVVSVPDDSNVVSVVSSVVSCVVRNRD